Protein AF-A0A3T1Z2A6-F1 (afdb_monomer_lite)

Radius of gyration: 52.13 Å; chains: 1; bounding box: 98×19×141 Å

Foldseek 3Di:
DAWDFLVVLCVVLVHDSVLLVVQLVPDDPVQRFDQDPNTGGHDPVSSVSSSVVVVVVVVVVVVVVVVVPPPVVVVVVVVVVVVVVVVVVVVVVVVVVVVVVVVVVVVVVVVVVVVVVVVVVVVVVVVVVVVVVVVVVVVVVVVVVVVVPD

Sequence (150 aa):
MADKTIRELSEELGVSKQRIQQVVDNLPTSKKPQKINNRYVINIDIQKEIKKNIQKSKNESNKENNKFGDKKTTSENDYLSVITMQLKEKDKQIEQLQKLLEQQQILTLQANKKVERLEMDKEDQEDSLEKEKEKSQGFFARFFNNKEKN

pLDDT: mean 81.29, std 14.75, range [43.81, 98.5]

InterPro domains:
  IPR007489 Regulator of chromosome segregation-like, C-terminal domain [PF04394] (86-121)

Organism: Listeria monocytogenes (NCBI:txid1639)

Secondary structure (DSSP, 8-state):
---EEHHHHHHHHT--HHHHHHHHHTS-GGGPPEEETTEEEE-HHHHHHHHHHHHHHHHHHHHHTTTSSTTTHHHHHHHHHHHHHHHHHHHHHHHHHHHHHHHHHHHHHHHHHHHHHHHHHHHHHHHHHHHHHHHHHHHHHHHHHTTS--

Structure (mmCIF, N/CA/C/O backbone):
data_AF-A0A3T1Z2A6-F1
#
_entry.id   AF-A0A3T1Z2A6-F1
#
loop_
_atom_site.group_PDB
_atom_site.id
_atom_site.type_symbol
_atom_site.label_atom_id
_atom_site.label_alt_id
_atom_site.label_comp_id
_atom_site.label_asym_id
_atom_site.label_entity_id
_atom_site.label_seq_id
_atom_site.pdbx_PDB_ins_code
_atom_site.Cartn_x
_atom_site.Cartn_y
_atom_site.Cartn_z
_atom_site.occupancy
_atom_site.B_iso_or_equiv
_atom_site.auth_seq_id
_atom_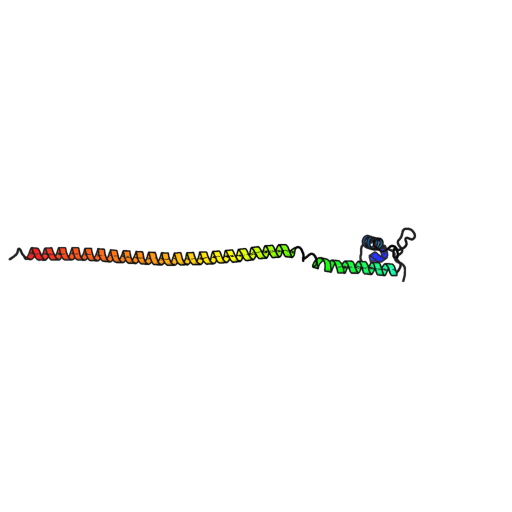site.auth_comp_id
_atom_site.auth_asym_id
_atom_site.auth_atom_id
_atom_site.pdbx_PDB_model_num
ATOM 1 N N . MET A 1 1 ? 50.768 7.386 -48.699 1.00 55.78 1 MET A N 1
ATOM 2 C CA . MET A 1 1 ? 49.900 6.524 -47.862 1.00 55.78 1 MET A CA 1
ATOM 3 C C . MET A 1 1 ? 49.269 5.498 -48.786 1.00 55.78 1 MET A C 1
ATOM 5 O O . MET A 1 1 ? 48.770 5.908 -49.820 1.00 55.78 1 MET A O 1
ATOM 9 N N . ALA A 1 2 ? 49.408 4.206 -48.487 1.00 74.12 2 ALA A N 1
ATOM 10 C CA . ALA A 1 2 ? 49.108 3.121 -49.425 1.00 74.12 2 ALA A CA 1
ATOM 11 C C . ALA A 1 2 ? 47.644 2.656 -49.359 1.00 74.12 2 ALA A C 1
ATOM 13 O O . ALA A 1 2 ? 46.992 2.776 -48.314 1.00 74.12 2 ALA A O 1
ATOM 14 N N . ASP A 1 3 ? 47.161 2.102 -50.471 1.00 80.94 3 ASP A N 1
ATOM 15 C CA . ASP A 1 3 ? 45.906 1.360 -50.518 1.00 80.94 3 ASP A CA 1
ATOM 16 C C . ASP A 1 3 ? 45.969 0.162 -49.572 1.00 80.94 3 ASP A C 1
ATOM 18 O O . ASP A 1 3 ? 46.999 -0.504 -49.461 1.00 80.94 3 ASP A O 1
ATOM 22 N N . LYS A 1 4 ? 44.859 -0.104 -48.883 1.00 85.75 4 LYS A N 1
ATOM 23 C CA . LYS A 1 4 ? 44.777 -1.179 -47.891 1.00 85.75 4 LYS A CA 1
ATOM 24 C C . LYS A 1 4 ? 43.783 -2.233 -48.320 1.00 85.75 4 LYS A C 1
ATOM 26 O O . LYS A 1 4 ? 42.780 -1.955 -48.980 1.00 85.75 4 LYS A O 1
ATOM 31 N N . THR A 1 5 ? 44.038 -3.452 -47.885 1.00 89.06 5 THR A N 1
ATOM 32 C CA . THR A 1 5 ? 43.088 -4.553 -47.996 1.00 89.06 5 THR A CA 1
ATOM 33 C C . THR A 1 5 ? 42.082 -4.525 -46.845 1.00 89.06 5 THR A C 1
ATOM 35 O O . THR A 1 5 ? 42.312 -3.921 -45.797 1.00 89.06 5 THR A O 1
ATOM 38 N N . ILE A 1 6 ? 40.968 -5.250 -46.997 1.00 86.56 6 ILE A N 1
ATOM 39 C CA . ILE A 1 6 ? 39.990 -5.454 -45.910 1.00 86.56 6 ILE A CA 1
ATOM 40 C C . ILE A 1 6 ? 40.661 -5.999 -44.643 1.00 86.56 6 ILE A C 1
ATOM 42 O O . ILE A 1 6 ? 40.275 -5.629 -43.539 1.00 86.56 6 ILE A O 1
ATOM 46 N N . ARG A 1 7 ? 41.671 -6.867 -44.794 1.00 88.88 7 ARG A N 1
ATOM 47 C CA . ARG A 1 7 ? 42.393 -7.464 -43.666 1.00 88.88 7 ARG A CA 1
ATOM 48 C C . ARG A 1 7 ? 43.162 -6.408 -42.876 1.00 88.88 7 ARG A C 1
ATOM 50 O O . ARG A 1 7 ? 42.954 -6.303 -41.673 1.00 88.88 7 ARG A O 1
ATOM 57 N N . GLU A 1 8 ? 43.984 -5.612 -43.543 1.00 88.69 8 GLU A N 1
ATOM 58 C CA . GLU A 1 8 ? 44.780 -4.568 -42.884 1.00 88.69 8 GLU A CA 1
ATOM 59 C C . GLU A 1 8 ? 43.881 -3.506 -42.246 1.00 88.69 8 GLU A C 1
ATOM 61 O O . GLU A 1 8 ? 44.121 -3.075 -41.122 1.00 88.69 8 GLU A O 1
ATOM 66 N N . LEU A 1 9 ? 42.787 -3.142 -42.925 1.00 88.00 9 LEU A N 1
ATOM 67 C CA . LEU A 1 9 ? 41.809 -2.200 -42.388 1.00 88.00 9 LEU A CA 1
ATOM 68 C C . LEU A 1 9 ? 41.061 -2.771 -41.168 1.00 88.00 9 LEU A C 1
ATOM 70 O O . LEU A 1 9 ? 40.698 -2.021 -40.265 1.00 88.00 9 LEU A O 1
ATOM 74 N N . SER A 1 10 ? 40.844 -4.091 -41.122 1.00 89.06 10 SER A N 1
ATOM 75 C CA . SER A 1 10 ? 40.216 -4.785 -39.986 1.00 89.06 10 SER A CA 1
ATOM 76 C C . SER A 1 10 ? 41.104 -4.803 -38.753 1.00 89.06 10 SER A C 1
ATOM 78 O O . SER A 1 10 ? 40.634 -4.506 -37.654 1.00 89.06 10 SER A O 1
ATOM 80 N N . GLU A 1 11 ? 42.391 -5.076 -38.959 1.00 90.00 11 GLU A N 1
ATOM 81 C CA . GLU A 1 11 ? 43.396 -5.122 -37.902 1.00 90.00 11 GLU A CA 1
ATOM 82 C C . GLU A 1 11 ? 43.644 -3.709 -37.337 1.00 90.00 11 GLU A C 1
ATOM 84 O O . GLU A 1 11 ? 43.675 -3.543 -36.122 1.00 90.00 11 GLU A O 1
ATOM 89 N N . GLU A 1 12 ? 43.687 -2.669 -38.182 1.00 88.50 12 GLU A N 1
ATOM 90 C CA . GLU A 1 12 ? 43.825 -1.268 -37.742 1.00 88.50 12 GLU A CA 1
ATOM 91 C C . GLU A 1 12 ? 42.618 -0.767 -36.929 1.00 88.50 12 GLU A C 1
ATOM 93 O O . GLU A 1 12 ? 42.778 -0.008 -35.975 1.00 88.50 12 GLU A O 1
ATOM 98 N N . LEU A 1 13 ? 41.398 -1.151 -37.317 1.00 85.69 13 LEU A N 1
ATOM 99 C CA . LEU A 1 13 ? 40.165 -0.650 -36.696 1.00 85.69 13 LEU A CA 1
ATOM 100 C C . LEU A 1 13 ? 39.642 -1.525 -35.551 1.00 85.69 13 LEU A C 1
ATOM 102 O O . LEU A 1 13 ? 38.657 -1.144 -34.908 1.00 85.69 13 LEU A O 1
ATOM 106 N N . GLY A 1 14 ? 40.273 -2.675 -35.298 1.00 86.62 14 GLY A N 1
ATOM 107 C CA . GLY A 1 14 ? 39.853 -3.624 -34.267 1.00 86.62 14 GLY A CA 1
ATOM 108 C C . GLY A 1 14 ? 38.438 -4.164 -34.496 1.00 86.62 14 GLY A C 1
ATOM 109 O O . GLY A 1 14 ? 37.676 -4.334 -33.547 1.00 86.62 14 GLY A O 1
ATOM 110 N N . VAL A 1 15 ? 38.047 -4.372 -35.757 1.00 86.81 15 VAL A N 1
ATOM 111 C CA . VAL A 1 15 ? 36.723 -4.891 -36.146 1.00 86.81 15 VAL A CA 1
ATOM 112 C C . VAL A 1 15 ? 36.875 -6.144 -36.999 1.00 86.81 15 VAL A C 1
ATOM 114 O O . VAL A 1 15 ? 37.901 -6.346 -37.639 1.00 86.81 15 VAL A O 1
ATOM 117 N N . SER A 1 16 ? 35.852 -6.999 -37.046 1.00 90.62 16 SER A N 1
ATOM 118 C CA . SER A 1 16 ? 35.919 -8.218 -37.857 1.00 90.62 16 SER A CA 1
ATOM 119 C C . SER A 1 16 ? 35.989 -7.907 -39.362 1.00 90.62 16 SER A C 1
ATOM 121 O O . SER A 1 16 ? 35.397 -6.943 -39.854 1.00 90.62 16 SER A O 1
ATOM 123 N N . LYS A 1 17 ? 36.666 -8.776 -40.126 1.00 89.88 17 LYS A N 1
ATOM 124 C CA . LYS A 1 17 ? 36.730 -8.699 -41.602 1.00 89.88 17 LYS A CA 1
ATOM 125 C C . LYS A 1 17 ? 35.334 -8.651 -42.233 1.00 89.88 17 LYS A C 1
ATOM 127 O O . LYS A 1 17 ? 35.098 -7.882 -43.159 1.00 89.88 17 LYS A O 1
ATOM 132 N N . GLN A 1 18 ? 34.406 -9.439 -41.686 1.00 89.31 18 GLN A N 1
ATOM 133 C CA . GLN A 1 18 ? 33.004 -9.470 -42.107 1.00 89.31 18 GLN A CA 1
ATOM 134 C C . GLN A 1 18 ? 32.313 -8.120 -41.902 1.00 89.31 18 GLN A C 1
ATOM 136 O O . GLN A 1 18 ? 31.581 -7.677 -42.781 1.00 89.31 18 GLN A O 1
ATOM 141 N N . ARG A 1 19 ? 32.570 -7.430 -40.782 1.00 88.00 19 ARG A N 1
ATOM 142 C CA . ARG A 1 19 ? 31.970 -6.118 -40.518 1.00 88.00 19 ARG A CA 1
ATOM 143 C C . ARG A 1 19 ? 32.412 -5.080 -41.546 1.00 88.00 19 ARG A C 1
ATOM 145 O O . ARG A 1 19 ? 31.584 -4.306 -42.013 1.00 88.00 19 ARG A O 1
ATOM 152 N N . ILE A 1 20 ? 33.688 -5.081 -41.927 1.00 87.62 20 ILE A N 1
ATOM 153 C CA . ILE A 1 20 ? 34.175 -4.197 -42.995 1.00 87.62 20 ILE A CA 1
ATOM 154 C C . ILE A 1 20 ? 33.548 -4.566 -44.339 1.00 87.62 20 ILE A C 1
ATOM 156 O O . ILE A 1 20 ? 33.135 -3.659 -45.053 1.00 87.62 20 ILE A O 1
ATOM 160 N N . GLN A 1 21 ? 33.410 -5.858 -44.657 1.00 88.38 21 GLN A N 1
ATOM 161 C CA . GLN A 1 21 ? 32.734 -6.297 -45.882 1.00 88.38 21 GLN A CA 1
ATOM 162 C C . GLN A 1 21 ? 31.284 -5.796 -45.940 1.00 88.38 21 GLN A C 1
ATOM 164 O O . GLN A 1 21 ? 30.895 -5.191 -46.928 1.00 88.38 21 GLN A O 1
ATOM 169 N N . GLN A 1 22 ? 30.521 -5.936 -44.853 1.00 88.69 22 GLN A N 1
ATOM 170 C CA . GLN A 1 22 ? 29.151 -5.415 -44.776 1.00 88.69 22 GLN A CA 1
ATOM 171 C C . GLN A 1 22 ? 29.089 -3.898 -44.978 1.00 88.69 22 GLN A C 1
ATOM 173 O O . GLN A 1 22 ? 28.209 -3.397 -45.671 1.00 88.69 22 GLN A O 1
ATOM 178 N N . VAL A 1 23 ? 30.011 -3.146 -44.364 1.00 87.50 23 VAL A N 1
ATOM 179 C CA . VAL A 1 23 ? 30.066 -1.690 -44.554 1.00 87.50 23 VAL A CA 1
ATOM 180 C C . VAL A 1 23 ? 30.366 -1.364 -46.014 1.00 87.50 23 VAL A C 1
ATOM 182 O O . VAL A 1 23 ? 29.702 -0.497 -46.566 1.00 87.50 23 VAL A O 1
ATOM 185 N N . VAL A 1 24 ? 31.305 -2.079 -46.638 1.00 86.38 24 VAL A N 1
ATOM 186 C CA . VAL A 1 24 ? 31.650 -1.944 -48.060 1.00 86.38 24 VAL A CA 1
ATOM 187 C C . VAL A 1 24 ? 30.460 -2.254 -48.972 1.00 86.38 24 VAL A C 1
ATOM 189 O O . VAL A 1 24 ? 30.211 -1.504 -49.915 1.00 86.38 24 VAL A O 1
ATOM 192 N N . ASP A 1 25 ? 29.700 -3.310 -48.687 1.00 85.44 25 ASP A N 1
ATOM 193 C CA . ASP A 1 25 ? 28.530 -3.704 -49.479 1.00 85.44 25 ASP A CA 1
ATOM 194 C C . ASP A 1 25 ? 27.415 -2.644 -49.408 1.00 85.44 25 ASP A C 1
ATOM 196 O O . ASP A 1 25 ? 26.751 -2.374 -50.415 1.00 85.44 25 ASP A O 1
ATOM 200 N N . ASN A 1 26 ? 27.286 -1.989 -48.247 1.00 84.62 26 ASN A N 1
ATOM 201 C CA . ASN A 1 26 ? 26.340 -0.906 -47.972 1.00 84.62 26 ASN A CA 1
ATOM 202 C C . ASN A 1 26 ? 26.785 0.474 -48.497 1.00 84.62 26 ASN A C 1
ATOM 204 O O . ASN A 1 26 ? 26.024 1.439 -48.389 1.00 84.62 26 ASN A O 1
ATOM 208 N N . LEU A 1 27 ? 28.000 0.612 -49.040 1.00 84.12 27 LEU A N 1
ATOM 209 C CA . LEU A 1 27 ? 28.430 1.866 -49.662 1.00 84.12 27 LEU A CA 1
ATOM 210 C C . LEU A 1 27 ? 27.676 2.108 -50.982 1.00 84.12 27 LEU A C 1
ATOM 212 O O . LEU A 1 27 ? 27.357 1.158 -51.707 1.00 84.12 27 LEU A O 1
ATOM 216 N N . PRO A 1 28 ? 27.419 3.379 -51.344 1.00 80.44 28 PRO A N 1
ATOM 217 C CA . PRO A 1 28 ? 26.817 3.706 -52.631 1.00 80.44 28 PRO A CA 1
ATOM 218 C C . PRO A 1 28 ? 27.723 3.243 -53.776 1.00 80.44 28 PRO A C 1
ATOM 220 O O . PRO A 1 28 ? 28.948 3.257 -53.654 1.00 80.44 28 PRO A O 1
ATOM 223 N N . THR A 1 29 ? 27.131 2.873 -54.914 1.00 76.44 29 THR A N 1
ATOM 224 C CA . THR A 1 29 ? 27.846 2.308 -56.075 1.00 76.44 29 THR A CA 1
ATOM 225 C C . THR A 1 29 ? 29.016 3.176 -56.553 1.00 76.44 29 THR A C 1
ATOM 227 O O . THR A 1 29 ? 30.020 2.640 -57.009 1.00 76.44 29 THR A O 1
ATOM 230 N N . SER A 1 30 ? 28.938 4.500 -56.374 1.00 76.56 30 SER A N 1
ATOM 231 C CA . SER A 1 30 ? 30.000 5.458 -56.716 1.00 76.56 30 SER A CA 1
ATOM 232 C C . SER A 1 30 ? 31.255 5.373 -55.839 1.00 76.56 30 SER A C 1
ATOM 234 O O . SER A 1 30 ? 32.293 5.905 -56.221 1.00 76.56 30 SER A O 1
ATOM 236 N N . LYS A 1 31 ? 31.178 4.729 -54.669 1.00 76.31 31 LYS A N 1
ATOM 237 C CA . LYS A 1 31 ? 32.256 4.673 -53.666 1.00 76.31 31 LYS A CA 1
ATOM 238 C C . LYS A 1 31 ? 32.626 3.246 -53.274 1.00 76.31 31 LYS A C 1
ATOM 240 O O . LYS A 1 31 ? 33.238 3.018 -52.231 1.00 76.31 31 LYS A O 1
ATOM 245 N N . LYS A 1 32 ? 32.249 2.269 -54.102 1.00 80.56 32 LYS A N 1
ATOM 246 C CA . LYS A 1 32 ? 32.615 0.870 -53.884 1.00 80.56 32 LYS A CA 1
ATOM 247 C C . LYS A 1 32 ? 34.087 0.646 -54.256 1.00 80.56 32 LYS A C 1
ATOM 249 O O . LYS A 1 32 ? 34.518 1.095 -55.319 1.00 80.56 32 LYS A O 1
ATOM 254 N N . PRO A 1 33 ? 34.867 -0.041 -53.404 1.00 81.31 33 PRO A N 1
ATOM 255 C CA . PRO A 1 33 ? 36.255 -0.358 -53.700 1.00 81.31 33 PRO A CA 1
ATOM 256 C C . PRO A 1 33 ? 36.338 -1.321 -54.884 1.00 81.31 33 PRO A C 1
ATOM 258 O O . PRO A 1 33 ? 35.510 -2.223 -55.035 1.00 81.31 33 PRO A O 1
ATOM 261 N N . GLN A 1 34 ? 37.362 -1.142 -55.714 1.00 77.94 34 GLN A N 1
ATOM 262 C CA . GLN A 1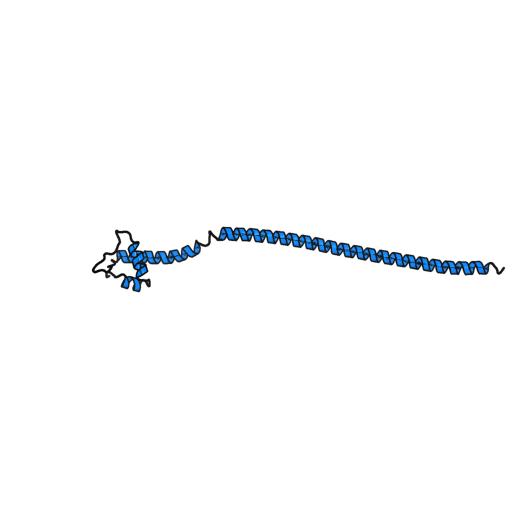 34 ? 37.603 -2.022 -56.849 1.00 77.94 34 GLN A CA 1
ATOM 263 C C . GLN A 1 34 ? 38.171 -3.363 -56.378 1.00 77.94 34 GLN A C 1
ATOM 265 O O . GLN A 1 34 ? 38.942 -3.447 -55.415 1.00 77.94 34 GLN A O 1
ATOM 270 N N . LYS A 1 35 ? 37.780 -4.431 -57.075 1.00 82.62 35 LYS A N 1
ATOM 271 C CA . LYS A 1 35 ? 38.274 -5.782 -56.828 1.00 82.62 35 LYS A CA 1
ATOM 272 C C . LYS A 1 35 ? 39.385 -6.084 -57.829 1.00 82.62 35 LYS A C 1
ATOM 274 O O . LYS A 1 35 ? 39.113 -6.270 -59.009 1.00 82.62 35 LYS A O 1
ATOM 279 N N . ILE A 1 36 ? 40.624 -6.142 -57.352 1.00 79.00 36 ILE A N 1
ATOM 280 C CA . ILE A 1 36 ? 41.810 -6.466 -58.152 1.00 79.00 36 ILE A CA 1
ATOM 281 C C . ILE A 1 36 ? 42.325 -7.826 -57.678 1.00 79.00 36 ILE A C 1
ATOM 283 O O . ILE A 1 36 ? 42.558 -8.021 -56.485 1.00 79.00 36 ILE A O 1
ATOM 287 N N . ASN A 1 37 ? 42.487 -8.788 -58.592 1.00 74.56 37 ASN A N 1
ATOM 288 C CA . ASN A 1 37 ? 42.994 -10.137 -58.285 1.00 74.56 37 ASN A CA 1
ATOM 289 C C . ASN A 1 37 ? 42.254 -10.803 -57.111 1.00 74.56 37 ASN A C 1
ATOM 291 O O . ASN A 1 37 ? 42.851 -11.237 -56.126 1.00 74.56 37 ASN A O 1
ATOM 295 N N . ASN A 1 38 ? 40.923 -10.815 -57.192 1.00 75.62 38 ASN A N 1
ATOM 296 C CA . ASN A 1 38 ? 40.015 -11.315 -56.159 1.00 75.62 38 ASN A CA 1
ATOM 297 C C . ASN A 1 38 ? 40.069 -10.623 -54.783 1.00 75.62 38 ASN A C 1
ATOM 299 O O . ASN A 1 38 ? 39.357 -11.052 -53.873 1.00 75.62 38 ASN A O 1
ATOM 303 N N . ARG A 1 39 ? 40.822 -9.530 -54.620 1.00 75.81 39 ARG A N 1
ATOM 304 C CA . ARG A 1 39 ? 40.918 -8.773 -53.365 1.00 75.81 39 ARG A CA 1
ATOM 305 C C . ARG A 1 39 ? 40.374 -7.361 -53.532 1.00 75.81 39 ARG A C 1
ATOM 307 O O . ARG A 1 39 ? 40.587 -6.720 -54.555 1.00 75.81 39 ARG A O 1
ATOM 314 N N . TYR A 1 40 ? 39.676 -6.875 -52.511 1.00 80.31 40 TYR A N 1
ATOM 315 C CA . TYR A 1 40 ? 39.269 -5.476 -52.455 1.00 80.31 40 TYR A CA 1
ATOM 316 C C . TYR A 1 40 ? 40.475 -4.607 -52.117 1.00 80.31 40 TYR A C 1
ATOM 318 O O . TYR A 1 40 ? 41.111 -4.808 -51.077 1.00 80.31 40 TYR A O 1
ATOM 326 N N . VAL A 1 41 ? 40.758 -3.652 -52.996 1.00 83.00 41 VAL A N 1
ATOM 327 C CA . VAL A 1 41 ? 41.771 -2.619 -52.791 1.00 83.00 41 VAL A CA 1
ATOM 328 C C . VAL A 1 41 ? 41.032 -1.341 -52.411 1.00 83.00 41 VAL A C 1
ATOM 330 O O . VAL A 1 41 ? 40.230 -0.815 -53.184 1.00 83.00 41 VAL A O 1
ATOM 333 N N . ILE A 1 42 ? 41.225 -0.898 -51.171 1.00 83.81 42 ILE A N 1
ATOM 334 C CA . ILE A 1 42 ? 40.461 0.199 -50.580 1.00 83.81 42 ILE A CA 1
ATOM 335 C C . ILE A 1 42 ? 41.311 1.468 -50.628 1.00 83.81 42 ILE A C 1
ATOM 337 O O . ILE A 1 42 ? 42.260 1.616 -49.853 1.00 83.81 42 ILE A O 1
ATOM 341 N N . ASN A 1 43 ? 40.922 2.396 -51.505 1.00 86.19 43 ASN A N 1
ATOM 342 C CA . ASN A 1 43 ? 41.515 3.730 -51.591 1.00 86.19 43 ASN A CA 1
ATOM 343 C C . ASN A 1 43 ? 41.234 4.531 -50.303 1.00 86.19 43 ASN A C 1
ATOM 345 O O . ASN A 1 43 ? 40.239 4.312 -49.609 1.00 86.19 43 ASN A O 1
ATOM 349 N N . ILE A 1 44 ? 42.107 5.481 -49.994 1.00 84.38 44 ILE A N 1
ATOM 350 C CA . ILE A 1 44 ? 42.099 6.359 -48.823 1.00 84.38 44 ILE A CA 1
ATOM 351 C C . ILE A 1 44 ? 40.729 7.009 -48.584 1.00 84.38 44 ILE A C 1
ATOM 353 O O . ILE A 1 44 ? 40.271 7.058 -47.441 1.00 84.38 44 ILE A O 1
ATOM 357 N N . ASP A 1 45 ? 40.051 7.482 -49.630 1.00 83.38 45 ASP A N 1
ATOM 358 C CA . ASP A 1 45 ? 38.744 8.134 -49.477 1.00 83.38 45 ASP A CA 1
ATOM 359 C C . ASP A 1 45 ? 37.677 7.157 -48.976 1.00 83.38 45 ASP A C 1
ATOM 361 O O . ASP A 1 45 ? 36.937 7.456 -48.038 1.00 83.38 45 ASP A O 1
ATOM 365 N N . ILE A 1 46 ? 37.683 5.936 -49.509 1.00 84.25 46 ILE A N 1
ATOM 366 C CA . ILE A 1 46 ? 36.792 4.855 -49.080 1.00 84.25 46 ILE A CA 1
ATOM 367 C C . ILE A 1 46 ? 37.154 4.411 -47.655 1.00 84.25 46 ILE A C 1
ATOM 369 O O . ILE A 1 46 ? 36.265 4.188 -46.831 1.00 84.25 46 ILE A O 1
ATOM 373 N N . GLN A 1 47 ? 38.447 4.361 -47.306 1.00 86.50 47 GLN A N 1
ATOM 374 C CA . GLN A 1 47 ? 38.880 4.073 -45.932 1.00 86.50 47 GLN A CA 1
ATOM 375 C C . GLN A 1 47 ? 38.304 5.093 -44.940 1.00 86.50 47 GLN A C 1
ATOM 377 O O . GLN A 1 47 ? 37.821 4.700 -43.877 1.00 86.50 47 GLN A O 1
ATOM 382 N N . LYS A 1 48 ? 38.314 6.393 -45.268 1.00 87.06 48 LYS A N 1
ATOM 383 C CA . LYS A 1 48 ? 37.740 7.442 -44.405 1.00 87.06 48 LYS A CA 1
ATOM 384 C C . LYS A 1 48 ? 36.238 7.247 -44.199 1.00 87.06 48 LYS A C 1
ATOM 386 O O . LYS A 1 48 ? 35.747 7.427 -43.084 1.00 87.06 48 LYS A O 1
ATOM 391 N N . GLU A 1 49 ? 35.512 6.848 -45.237 1.00 85.00 49 GLU A N 1
ATOM 392 C CA . GLU A 1 49 ? 34.075 6.587 -45.133 1.00 85.00 49 GLU A CA 1
ATOM 393 C C . GLU A 1 49 ? 33.754 5.362 -44.285 1.00 85.00 49 GLU A C 1
ATOM 395 O O . GLU A 1 49 ? 32.893 5.440 -43.405 1.00 85.00 49 GLU A O 1
ATOM 400 N N . ILE A 1 50 ? 34.492 4.265 -44.480 1.00 86.25 50 ILE A N 1
ATOM 401 C CA . ILE A 1 50 ? 34.359 3.051 -43.668 1.00 86.25 50 ILE A CA 1
ATOM 402 C C . ILE A 1 50 ? 34.631 3.376 -42.193 1.00 86.25 50 ILE A C 1
ATOM 404 O O . ILE A 1 50 ? 33.828 3.026 -41.325 1.00 86.25 50 ILE A O 1
ATOM 408 N N . LYS A 1 51 ? 35.706 4.125 -41.905 1.00 88.50 51 LYS A N 1
ATOM 409 C CA . LYS A 1 51 ? 36.042 4.591 -40.549 1.00 88.50 51 LYS A CA 1
ATOM 410 C C . LYS A 1 51 ? 34.906 5.408 -39.932 1.00 88.50 51 LYS A C 1
ATOM 412 O O . LYS A 1 51 ? 34.496 5.133 -38.804 1.00 88.50 51 LYS A O 1
ATOM 417 N N . LYS A 1 52 ? 34.355 6.368 -40.682 1.00 87.06 52 LYS A N 1
ATOM 418 C CA . LYS A 1 52 ? 33.238 7.212 -40.234 1.00 87.06 52 LYS A CA 1
ATOM 419 C C . LYS A 1 52 ? 31.978 6.392 -39.944 1.00 87.06 52 LYS A C 1
ATOM 421 O O . LYS A 1 52 ? 31.307 6.655 -38.951 1.00 87.06 52 LYS A O 1
ATOM 426 N N . ASN A 1 53 ? 31.652 5.407 -40.781 1.00 85.31 53 ASN A N 1
ATOM 427 C CA . ASN A 1 53 ? 30.473 4.555 -40.598 1.00 85.31 53 ASN A CA 1
ATOM 428 C C . ASN A 1 53 ? 30.608 3.663 -39.352 1.00 85.31 53 ASN A C 1
ATOM 430 O O . ASN A 1 53 ? 29.709 3.615 -38.514 1.00 85.31 53 ASN A O 1
ATOM 434 N N . ILE A 1 54 ? 31.781 3.052 -39.162 1.00 85.00 54 ILE A N 1
ATOM 435 C CA . ILE A 1 54 ? 32.074 2.239 -37.975 1.00 85.00 54 ILE A CA 1
ATOM 436 C C . ILE A 1 54 ? 31.981 3.085 -36.698 1.00 85.00 54 ILE A C 1
ATOM 438 O O . ILE A 1 54 ? 31.339 2.667 -35.734 1.00 85.00 54 ILE A O 1
ATOM 442 N N . GLN A 1 55 ? 32.555 4.291 -36.689 1.00 82.69 55 GLN A N 1
ATOM 443 C CA . GLN A 1 55 ? 32.462 5.205 -35.544 1.00 82.69 55 GLN A CA 1
ATOM 444 C C . GLN A 1 55 ? 31.024 5.658 -35.261 1.00 82.69 55 GLN A C 1
ATOM 446 O O . GLN A 1 55 ? 30.620 5.694 -34.101 1.00 82.69 55 GLN A O 1
ATOM 451 N N . LYS A 1 56 ? 30.227 5.952 -36.299 1.00 79.44 56 LYS A N 1
ATOM 452 C CA . LYS A 1 56 ? 28.797 6.257 -36.138 1.00 79.44 56 LYS A CA 1
ATOM 453 C C . LYS A 1 56 ? 28.047 5.109 -35.475 1.00 79.44 56 LYS A C 1
ATOM 455 O O . LYS A 1 56 ? 27.382 5.356 -34.481 1.00 79.44 56 LYS A O 1
ATOM 460 N N . SER A 1 57 ? 28.245 3.870 -35.934 1.00 68.31 57 SER A N 1
ATOM 461 C CA . SER A 1 57 ? 27.568 2.708 -35.343 1.00 68.31 57 SER A CA 1
ATOM 462 C C . SER A 1 57 ? 27.902 2.499 -33.858 1.00 68.31 57 SER A C 1
ATOM 464 O O . SER A 1 57 ? 27.006 2.185 -33.084 1.00 68.31 57 SER A O 1
ATOM 466 N N . LYS A 1 58 ? 29.144 2.772 -33.422 1.00 67.62 58 LYS A N 1
ATOM 467 C CA . LYS A 1 58 ? 29.518 2.757 -31.989 1.00 67.62 58 LYS A CA 1
ATOM 468 C C . LYS A 1 58 ? 28.818 3.857 -31.176 1.00 67.62 58 LYS A C 1
ATOM 470 O O . LYS A 1 58 ? 28.469 3.652 -30.017 1.00 67.62 58 LYS A O 1
ATOM 475 N N . ASN A 1 59 ? 28.618 5.030 -31.773 1.00 63.00 59 ASN A N 1
ATOM 476 C CA . ASN A 1 59 ? 27.946 6.154 -31.117 1.00 63.00 59 ASN A CA 1
ATOM 477 C C . ASN A 1 59 ? 26.415 5.996 -31.112 1.00 63.00 59 ASN A C 1
ATOM 479 O O . ASN A 1 59 ? 25.752 6.465 -30.189 1.00 63.00 59 ASN A O 1
ATOM 483 N N . GLU A 1 60 ? 25.855 5.342 -32.129 1.00 58.81 60 GLU A N 1
ATOM 484 C CA . GLU A 1 60 ? 24.427 5.040 -32.258 1.00 58.81 60 GLU A CA 1
ATOM 485 C C . GLU A 1 60 ? 24.006 3.918 -31.307 1.00 58.81 60 GLU A C 1
ATOM 487 O O . GLU A 1 60 ? 23.005 4.090 -30.622 1.00 58.81 60 GLU A O 1
ATOM 492 N N . SER A 1 61 ? 24.814 2.868 -31.106 1.00 56.09 61 SER A N 1
ATOM 493 C CA . SER A 1 61 ? 24.540 1.851 -30.075 1.00 56.09 61 SER A CA 1
ATOM 494 C C . SER A 1 61 ? 24.468 2.438 -28.655 1.00 56.09 61 SER A C 1
ATOM 496 O O . SER A 1 61 ? 23.674 1.984 -27.835 1.00 56.09 61 SER A O 1
ATOM 498 N N . ASN A 1 62 ? 25.218 3.510 -28.368 1.00 52.81 62 ASN A N 1
ATOM 499 C CA . ASN A 1 62 ? 25.110 4.240 -27.096 1.00 52.81 62 ASN A CA 1
ATOM 500 C C . ASN A 1 62 ? 23.870 5.153 -27.012 1.00 52.81 62 ASN A C 1
ATOM 502 O O . ASN A 1 62 ? 23.448 5.516 -25.915 1.00 52.81 62 ASN A O 1
ATOM 506 N N . LYS A 1 63 ? 23.269 5.537 -28.146 1.00 51.53 63 LYS A N 1
ATOM 507 C CA . LYS A 1 63 ? 22.035 6.341 -28.195 1.00 51.53 63 LYS A CA 1
ATOM 508 C C . LYS A 1 63 ? 20.768 5.489 -28.287 1.00 51.53 63 LYS A C 1
ATOM 510 O O . LYS A 1 63 ? 19.738 5.913 -27.774 1.00 51.53 63 LYS A O 1
ATOM 515 N N . GLU A 1 64 ? 20.824 4.307 -28.891 1.00 47.66 64 GLU A N 1
ATOM 516 C CA . GLU A 1 64 ? 19.680 3.394 -29.014 1.00 47.66 64 GLU A CA 1
ATOM 517 C C . GLU A 1 64 ? 19.358 2.680 -27.696 1.00 47.66 64 GLU A C 1
ATOM 519 O O . GLU A 1 64 ? 18.179 2.528 -27.373 1.00 47.66 64 GLU A O 1
ATOM 524 N N . ASN A 1 65 ? 20.362 2.409 -26.851 1.00 48.16 65 ASN A N 1
ATOM 525 C CA . ASN A 1 65 ? 20.130 1.977 -25.465 1.00 48.16 65 ASN A CA 1
ATOM 526 C C . ASN A 1 65 ? 19.386 3.029 -24.614 1.00 48.16 65 ASN A C 1
ATOM 528 O O . ASN A 1 65 ? 18.769 2.673 -23.618 1.00 48.16 65 ASN A O 1
ATOM 532 N N . ASN A 1 66 ? 19.380 4.303 -25.027 1.00 48.62 66 ASN A N 1
ATOM 533 C CA . ASN A 1 66 ? 18.634 5.379 -24.364 1.00 48.62 66 ASN A CA 1
ATOM 534 C C . ASN A 1 66 ? 17.293 5.713 -25.043 1.00 48.62 66 ASN A C 1
ATOM 536 O O . ASN A 1 66 ? 16.583 6.592 -24.571 1.00 48.62 66 ASN A O 1
ATOM 540 N N . LYS A 1 67 ? 16.927 5.050 -26.150 1.00 47.16 67 LYS A N 1
ATOM 541 C CA . LYS A 1 67 ? 15.668 5.315 -26.881 1.00 47.16 67 LYS A CA 1
ATOM 542 C C . LYS A 1 67 ? 14.688 4.145 -26.899 1.00 47.16 67 LYS A C 1
ATOM 544 O O . LYS A 1 67 ? 13.524 4.341 -27.238 1.00 47.16 67 LYS A O 1
ATOM 549 N N . PHE A 1 68 ? 15.118 2.953 -26.488 1.00 43.81 68 PHE A N 1
ATOM 550 C CA . PHE A 1 68 ? 14.225 1.811 -26.268 1.00 43.81 68 PHE A CA 1
ATOM 551 C C . PHE A 1 68 ? 13.578 1.797 -24.865 1.00 43.81 68 PHE A C 1
ATOM 553 O O . PHE A 1 68 ? 12.794 0.903 -24.561 1.00 43.81 68 PHE A O 1
ATOM 560 N N . GLY A 1 69 ? 13.879 2.796 -24.023 1.00 44.47 69 GLY A N 1
ATOM 561 C CA . GLY A 1 69 ? 13.290 2.972 -22.691 1.00 44.47 69 GLY A CA 1
ATOM 562 C C . GLY A 1 69 ? 11.967 3.747 -22.653 1.00 44.47 69 GLY A C 1
ATOM 563 O O . GLY A 1 69 ? 11.247 3.627 -21.676 1.00 44.47 69 GLY A O 1
ATOM 564 N N . ASP A 1 70 ? 11.584 4.490 -23.697 1.00 49.12 70 ASP A N 1
ATOM 565 C CA . ASP A 1 70 ? 10.464 5.454 -23.588 1.00 49.12 70 ASP A CA 1
ATOM 566 C C . ASP A 1 70 ? 9.098 4.958 -24.090 1.00 49.12 70 ASP A C 1
ATOM 568 O O . ASP A 1 70 ? 8.093 5.639 -23.913 1.00 49.12 70 ASP A O 1
ATOM 572 N N . LYS A 1 71 ? 9.011 3.775 -24.714 1.00 48.56 71 LYS A N 1
ATOM 573 C CA . LYS A 1 71 ? 7.719 3.232 -25.198 1.00 48.56 71 LYS A CA 1
ATOM 574 C C . LYS A 1 71 ? 7.185 2.028 -24.425 1.00 48.56 71 LYS A C 1
ATOM 576 O O . LYS A 1 71 ? 6.027 1.674 -24.612 1.00 48.56 71 LYS A O 1
ATOM 581 N N . LYS A 1 72 ? 7.995 1.410 -23.560 1.00 48.03 72 LYS A N 1
ATOM 582 C CA . LYS A 1 72 ? 7.533 0.387 -22.601 1.00 48.03 72 LYS A CA 1
ATOM 583 C C . LYS A 1 72 ? 7.187 0.977 -21.231 1.00 48.03 72 LYS A C 1
ATOM 585 O O . LYS A 1 72 ? 6.342 0.434 -20.531 1.00 48.03 72 LYS A O 1
ATOM 590 N N . THR A 1 73 ? 7.782 2.116 -20.888 1.00 51.28 73 THR A N 1
ATOM 591 C CA . THR A 1 73 ? 7.615 2.773 -19.587 1.00 51.28 73 THR A CA 1
ATOM 592 C C . THR A 1 73 ? 6.262 3.443 -19.408 1.00 51.28 73 THR A C 1
ATOM 594 O O . THR A 1 73 ? 5.807 3.527 -18.279 1.00 51.28 73 THR A O 1
ATOM 597 N N . THR A 1 74 ? 5.566 3.881 -20.460 1.00 54.16 74 THR A N 1
ATOM 598 C CA . THR A 1 74 ? 4.226 4.479 -20.305 1.00 54.16 74 THR A CA 1
ATOM 599 C C . THR A 1 74 ? 3.211 3.469 -19.772 1.00 54.16 74 THR A C 1
ATOM 601 O O . THR A 1 74 ? 2.561 3.742 -18.772 1.00 54.16 74 THR A O 1
ATOM 604 N N . SER A 1 75 ? 3.155 2.258 -20.335 1.00 60.12 75 SER A N 1
ATOM 605 C CA . SER A 1 75 ? 2.205 1.233 -19.874 1.00 60.12 75 SER A CA 1
ATOM 606 C C . SER A 1 75 ? 2.548 0.662 -18.490 1.00 60.12 75 SER A C 1
ATOM 608 O O . SER A 1 75 ? 1.642 0.315 -17.734 1.00 60.12 75 SER A O 1
ATOM 610 N N . GLU A 1 76 ? 3.836 0.553 -18.149 1.00 61.25 76 GLU A N 1
ATOM 611 C CA . GLU A 1 76 ? 4.280 0.109 -16.819 1.00 61.25 76 GLU A CA 1
ATOM 612 C C . GLU A 1 76 ? 4.057 1.198 -15.755 1.00 61.25 76 GLU A C 1
ATOM 614 O O . GLU A 1 76 ? 3.599 0.890 -14.655 1.00 61.25 76 GLU A O 1
ATOM 619 N N . ASN A 1 77 ? 4.293 2.473 -16.086 1.00 72.12 77 ASN A N 1
ATOM 620 C CA . ASN A 1 77 ? 4.017 3.599 -15.191 1.00 72.12 77 ASN A CA 1
ATOM 621 C C . ASN A 1 77 ? 2.516 3.785 -14.947 1.00 72.12 77 ASN A C 1
ATOM 623 O O . ASN A 1 77 ? 2.122 4.053 -13.813 1.00 72.12 77 ASN A O 1
ATOM 627 N N . ASP A 1 78 ? 1.675 3.584 -15.963 1.00 79.31 78 ASP A N 1
ATOM 628 C CA . ASP A 1 78 ? 0.220 3.639 -15.802 1.00 79.31 78 ASP A CA 1
ATOM 629 C C . ASP A 1 78 ? -0.263 2.529 -14.857 1.00 79.31 78 ASP A C 1
ATOM 631 O O . ASP A 1 78 ? -1.018 2.796 -13.921 1.00 79.31 78 ASP A O 1
ATOM 635 N N . TYR A 1 79 ? 0.243 1.303 -15.021 1.00 84.25 79 TYR A N 1
ATOM 636 C CA . TYR A 1 79 ? -0.076 0.176 -14.140 1.00 84.25 79 TYR A CA 1
ATOM 637 C C . TYR A 1 79 ? 0.384 0.413 -12.691 1.00 84.25 79 TYR A C 1
ATOM 639 O O . TYR A 1 79 ? -0.377 0.191 -11.746 1.00 84.25 79 TYR A O 1
ATOM 647 N N . LEU A 1 80 ? 1.598 0.938 -12.504 1.00 87.88 80 LEU A N 1
ATOM 648 C CA . LEU A 1 80 ? 2.108 1.340 -11.190 1.00 87.88 80 LEU A CA 1
ATOM 649 C C . LEU A 1 80 ? 1.271 2.472 -10.573 1.00 87.88 80 LEU A C 1
ATOM 651 O O . LEU A 1 80 ? 1.010 2.461 -9.368 1.00 87.88 80 LEU A O 1
ATOM 655 N N . SER A 1 81 ? 0.798 3.426 -11.377 1.00 88.00 81 SER A N 1
ATOM 656 C CA . SER A 1 81 ? -0.066 4.507 -10.893 1.00 88.00 81 SER A CA 1
ATOM 657 C C . SER A 1 81 ? -1.398 3.968 -10.361 1.00 88.00 81 SER A C 1
ATOM 659 O O . SER A 1 81 ? -1.811 4.323 -9.258 1.00 88.00 81 SER A O 1
ATOM 661 N N . VAL A 1 82 ? -2.014 3.019 -11.071 1.00 91.69 82 VAL A N 1
ATOM 662 C CA . VAL A 1 82 ? -3.271 2.387 -10.652 1.00 91.69 82 VAL A CA 1
ATOM 663 C C . VAL A 1 82 ? -3.074 1.582 -9.370 1.00 91.69 82 VAL A C 1
ATOM 665 O O . VAL A 1 82 ? -3.865 1.724 -8.439 1.00 91.69 82 VAL A O 1
ATOM 668 N N . ILE A 1 83 ? -1.996 0.797 -9.270 1.00 92.81 83 ILE A N 1
ATOM 669 C CA . ILE A 1 83 ? -1.681 0.038 -8.050 1.00 92.81 83 ILE A CA 1
ATOM 670 C C . ILE A 1 83 ? -1.466 0.975 -6.863 1.00 92.81 83 ILE A C 1
ATOM 672 O O . ILE A 1 83 ? -2.010 0.743 -5.787 1.00 92.81 83 ILE A O 1
ATOM 676 N N . THR A 1 84 ? -0.688 2.044 -7.034 1.00 92.88 84 THR A N 1
ATOM 677 C CA . THR A 1 84 ? -0.424 2.981 -5.932 1.00 92.88 84 THR A CA 1
ATOM 678 C C . THR A 1 84 ? -1.682 3.728 -5.495 1.00 92.88 84 THR A C 1
ATOM 680 O O . THR A 1 84 ? -1.854 3.973 -4.301 1.00 92.88 84 THR A O 1
ATOM 683 N N . MET A 1 85 ? -2.590 4.054 -6.419 1.00 94.50 85 MET A N 1
ATOM 684 C CA . MET A 1 85 ? -3.905 4.601 -6.077 1.00 94.50 85 MET A CA 1
ATOM 685 C C . MET A 1 85 ? -4.753 3.592 -5.301 1.00 94.50 85 MET A C 1
ATOM 687 O O . MET A 1 85 ? -5.279 3.938 -4.244 1.00 94.50 85 MET A O 1
ATOM 691 N N . GLN A 1 86 ? -4.831 2.344 -5.768 1.00 95.06 86 GLN A N 1
ATOM 692 C CA . GLN A 1 86 ? -5.572 1.285 -5.083 1.00 95.06 86 GLN A CA 1
ATOM 693 C C . GLN A 1 86 ? -5.021 1.018 -3.680 1.00 95.06 86 GLN A C 1
ATOM 695 O O . GLN A 1 86 ? -5.800 0.881 -2.742 1.00 95.06 86 GLN A O 1
ATOM 700 N N . LEU A 1 87 ? -3.696 0.998 -3.508 1.00 96.56 87 LEU A N 1
ATOM 701 C CA . LEU A 1 87 ? -3.067 0.858 -2.193 1.00 96.56 87 LEU A CA 1
ATOM 702 C C . LEU A 1 87 ? -3.472 2.000 -1.260 1.00 96.56 87 LEU A C 1
ATOM 704 O O . LEU A 1 87 ? -3.942 1.739 -0.160 1.00 96.56 87 LEU A O 1
ATOM 708 N N . LYS A 1 88 ? -3.415 3.253 -1.725 1.00 96.44 88 LYS A N 1
ATOM 709 C CA . LYS A 1 88 ? -3.853 4.409 -0.925 1.00 96.44 88 LYS A CA 1
ATOM 710 C C . LYS A 1 88 ? -5.327 4.331 -0.528 1.00 96.44 88 LYS A C 1
ATOM 712 O O . LYS A 1 88 ? -5.688 4.750 0.568 1.00 96.44 88 LYS A O 1
ATOM 717 N N . GLU A 1 89 ? -6.197 3.845 -1.409 1.00 97.06 89 GLU A N 1
ATOM 718 C CA . GLU A 1 89 ? -7.611 3.642 -1.080 1.00 97.06 89 GLU A CA 1
ATOM 719 C C . GLU A 1 89 ? -7.805 2.523 -0.056 1.00 97.06 89 GLU A C 1
ATOM 721 O O . GLU A 1 89 ? -8.595 2.679 0.876 1.00 97.06 89 GLU A O 1
ATOM 726 N N . LYS A 1 90 ? -7.059 1.422 -0.186 1.00 97.38 90 LYS A N 1
ATOM 727 C CA . LYS A 1 90 ? -7.071 0.319 0.782 1.00 97.38 90 LYS A CA 1
ATOM 728 C C . LYS A 1 90 ? -6.553 0.759 2.148 1.00 97.38 90 LYS A C 1
ATOM 730 O O . LYS A 1 90 ? -7.194 0.444 3.145 1.00 97.38 90 LYS A O 1
ATOM 735 N N . ASP A 1 91 ? -5.486 1.548 2.200 1.00 97.81 91 ASP A N 1
ATOM 736 C CA . ASP A 1 91 ? -4.951 2.098 3.448 1.00 97.81 91 ASP A CA 1
ATOM 737 C C . ASP A 1 91 ? -5.980 2.998 4.147 1.00 97.81 91 ASP A C 1
ATOM 739 O O . ASP A 1 91 ? -6.211 2.860 5.347 1.00 97.81 91 ASP A O 1
ATOM 743 N N . LYS A 1 92 ? -6.693 3.846 3.392 1.00 97.94 92 LYS A N 1
ATOM 744 C CA . LYS A 1 92 ? -7.802 4.652 3.936 1.00 97.94 92 LYS A CA 1
ATOM 745 C C . LYS A 1 92 ? -8.942 3.791 4.481 1.00 97.94 92 LYS A C 1
ATOM 747 O O . LYS A 1 92 ? -9.506 4.114 5.523 1.00 97.94 92 LYS A O 1
ATOM 752 N N . GLN A 1 93 ? -9.300 2.704 3.793 1.00 98.06 93 GLN A N 1
ATOM 753 C CA . GLN A 1 93 ? -10.314 1.763 4.286 1.00 98.06 93 GLN A CA 1
ATOM 754 C C . GLN A 1 93 ? -9.860 1.096 5.590 1.00 98.06 93 GLN A C 1
ATOM 756 O O . GLN A 1 93 ? -10.656 0.967 6.519 1.00 98.06 93 GLN A O 1
ATOM 761 N N . ILE A 1 94 ? -8.584 0.712 5.685 1.00 98.06 94 ILE A N 1
ATOM 762 C CA . ILE A 1 94 ? -8.002 0.131 6.900 1.00 98.06 94 ILE A CA 1
ATOM 763 C C . ILE A 1 94 ? -8.059 1.135 8.055 1.00 98.06 94 ILE A C 1
ATOM 765 O O . ILE A 1 94 ? -8.508 0.774 9.140 1.00 98.06 94 ILE A O 1
ATOM 769 N N . GLU A 1 95 ? -7.687 2.394 7.823 1.00 98.19 95 GLU A N 1
ATOM 770 C CA . GLU A 1 95 ? -7.755 3.456 8.833 1.00 98.19 95 GLU A CA 1
ATOM 771 C C . GLU A 1 95 ? -9.192 3.662 9.350 1.00 98.19 95 GLU A C 1
ATOM 773 O O . GLU A 1 95 ? -9.432 3.741 10.557 1.00 98.19 95 GLU A O 1
ATOM 778 N N . GLN A 1 96 ? -10.178 3.680 8.448 1.00 98.06 96 GLN A N 1
ATOM 779 C CA . GLN A 1 96 ? -11.592 3.794 8.819 1.00 98.06 96 GLN A CA 1
ATOM 780 C C . GLN A 1 96 ? -12.073 2.606 9.659 1.00 98.06 96 GLN A C 1
ATOM 782 O O . GLN A 1 96 ? -12.770 2.803 10.657 1.00 98.06 96 GLN A O 1
ATOM 787 N N . LEU A 1 97 ? -11.688 1.382 9.283 1.00 98.31 97 LEU A N 1
ATOM 788 C CA . LEU A 1 97 ? -12.034 0.171 10.029 1.00 98.31 97 LEU A CA 1
ATOM 789 C C . LEU A 1 97 ? -11.383 0.150 11.415 1.00 98.31 97 LEU A C 1
ATOM 791 O O . LEU A 1 97 ? -12.046 -0.209 12.385 1.00 98.31 97 LEU A O 1
ATOM 795 N N . GLN A 1 98 ? -10.123 0.573 11.528 1.00 97.69 98 GLN A N 1
ATOM 796 C CA . GLN A 1 98 ? -9.433 0.693 12.814 1.00 97.69 98 GLN A CA 1
ATOM 797 C C . GLN A 1 98 ? -10.143 1.687 13.734 1.00 97.69 98 GLN A C 1
ATOM 799 O O . GLN A 1 98 ? -10.402 1.372 14.893 1.00 97.69 98 GLN A O 1
ATOM 804 N N . LYS A 1 99 ? -10.541 2.848 13.204 1.00 98.25 99 LYS A N 1
ATOM 805 C CA . LYS A 1 99 ? -11.270 3.863 13.970 1.00 98.25 99 LYS A CA 1
ATOM 806 C C . LYS A 1 99 ? -12.641 3.369 14.437 1.00 98.25 99 LYS A C 1
ATOM 808 O O . LYS A 1 99 ? -13.038 3.632 15.569 1.00 98.25 99 LYS A O 1
ATOM 813 N N . LEU A 1 100 ? -13.365 2.642 13.584 1.00 98.44 100 LEU A N 1
ATOM 814 C CA . LEU A 1 100 ? -14.649 2.039 13.951 1.00 98.44 100 LEU A CA 1
ATOM 815 C C . LEU A 1 100 ? -14.475 0.964 15.032 1.00 98.44 100 LEU A C 1
ATOM 817 O O . LEU A 1 100 ? -15.250 0.921 15.987 1.00 98.44 100 LEU A O 1
ATOM 821 N N . LEU A 1 101 ? -13.442 0.129 14.907 1.00 98.38 101 LEU A N 1
ATOM 822 C CA . LEU A 1 101 ? -13.114 -0.892 15.898 1.00 98.38 101 LEU A CA 1
ATOM 823 C C . LEU A 1 101 ? -12.771 -0.265 17.254 1.00 98.38 101 LEU A C 1
ATOM 825 O O . LEU A 1 101 ? -13.280 -0.712 18.278 1.00 98.38 101 LEU A O 1
ATOM 829 N N . GLU A 1 102 ? -11.955 0.789 17.265 1.00 98.44 102 GLU A N 1
ATOM 830 C CA . GLU A 1 102 ? -11.607 1.527 18.481 1.00 98.44 102 GLU A CA 1
ATOM 831 C C . GLU A 1 102 ? -12.858 2.119 19.149 1.00 98.44 102 GLU A C 1
ATOM 833 O O . GLU A 1 102 ? -13.071 1.943 20.349 1.00 98.44 102 GLU A O 1
ATOM 838 N N . GLN A 1 103 ? -13.747 2.744 18.369 1.00 98.31 103 GLN A N 1
ATOM 839 C CA . GLN A 1 103 ? -15.024 3.251 18.877 1.00 98.31 103 GLN A CA 1
ATOM 840 C C . GLN A 1 103 ? -15.876 2.135 19.488 1.00 98.31 103 GLN A C 1
ATOM 842 O O . GLN A 1 103 ? -16.423 2.306 20.578 1.00 98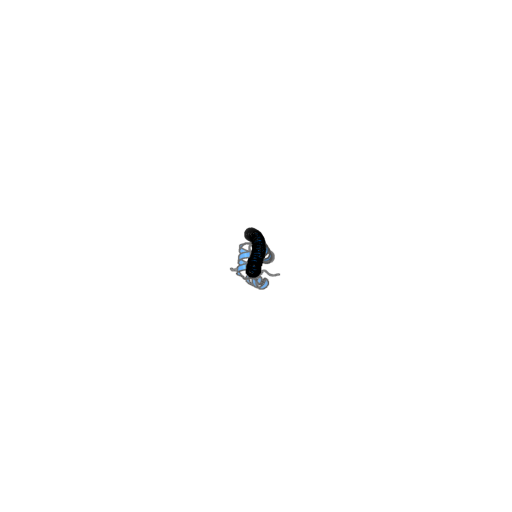.31 103 GLN A O 1
ATOM 847 N N . GLN A 1 104 ? -15.962 0.980 18.827 1.00 98.25 104 GLN A N 1
ATOM 848 C CA . GLN A 1 104 ? -16.701 -0.166 19.344 1.00 98.25 104 GLN A CA 1
ATOM 849 C C . GLN A 1 104 ? -16.094 -0.694 20.650 1.00 98.25 104 GLN A C 1
ATOM 851 O O . GLN A 1 104 ? -16.838 -0.998 21.584 1.00 98.25 104 GLN A O 1
ATOM 856 N N . GLN A 1 105 ? -14.765 -0.771 20.753 1.00 98.19 105 GLN A N 1
ATOM 857 C CA . GLN A 1 105 ? -14.077 -1.175 21.982 1.00 98.19 105 GLN A CA 1
ATOM 858 C C . GLN A 1 105 ? -14.369 -0.201 23.129 1.00 98.19 105 GLN A C 1
ATOM 860 O O . GLN A 1 105 ? -14.737 -0.637 24.219 1.00 98.19 105 GLN A O 1
ATOM 865 N N . ILE A 1 106 ? -14.292 1.110 22.879 1.00 98.44 106 ILE A N 1
ATOM 866 C CA . ILE A 1 106 ? -14.604 2.144 23.876 1.00 98.44 106 ILE A CA 1
ATOM 867 C C . ILE A 1 106 ? -16.053 2.022 24.351 1.00 98.44 106 ILE A C 1
ATOM 869 O O . ILE A 1 106 ? -16.302 1.990 25.55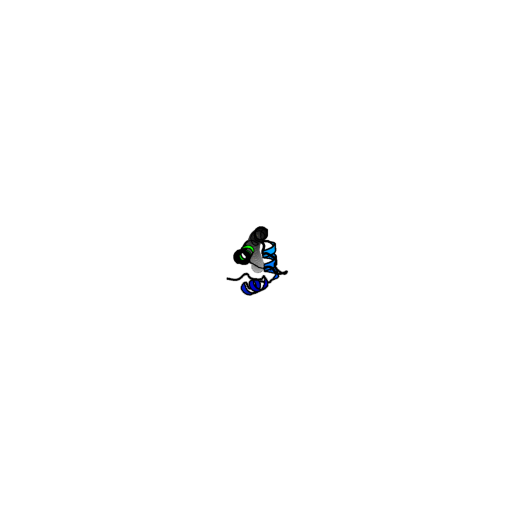7 1.00 98.44 106 ILE A O 1
ATOM 873 N N . LEU A 1 107 ? -17.006 1.926 23.422 1.00 98.50 107 LEU A N 1
ATOM 874 C CA . LEU A 1 107 ? -18.426 1.801 23.752 1.00 98.50 107 LEU A CA 1
ATOM 875 C C . LEU A 1 107 ? -18.709 0.522 24.545 1.00 98.50 107 LEU A C 1
ATOM 877 O O . LEU A 1 107 ? -19.461 0.560 25.515 1.00 98.50 107 LEU A O 1
ATOM 881 N N . THR A 1 108 ? -18.062 -0.588 24.186 1.00 98.19 108 THR A N 1
ATOM 882 C CA . THR A 1 108 ? -18.193 -1.866 24.902 1.00 98.19 108 THR A CA 1
ATOM 883 C C . THR A 1 108 ? -17.666 -1.748 26.332 1.00 98.19 108 THR A C 1
ATOM 885 O O . THR A 1 108 ? -18.346 -2.140 27.275 1.00 98.19 108 THR A O 1
ATOM 888 N N . LEU A 1 109 ? -16.494 -1.133 26.525 1.00 98.44 109 LEU A N 1
ATOM 889 C CA . LEU A 1 109 ? -15.935 -0.893 27.858 1.00 98.44 109 LEU A CA 1
ATOM 890 C C . LEU A 1 109 ? -16.826 0.027 28.701 1.00 98.44 109 LEU A C 1
ATOM 892 O O . LEU A 1 109 ? -16.991 -0.200 29.898 1.00 98.44 109 LEU A O 1
ATOM 896 N N . GLN A 1 110 ? -17.403 1.068 28.099 1.00 98.12 110 GLN A N 1
ATOM 897 C CA . GLN A 1 110 ? -18.336 1.963 28.785 1.00 98.12 110 GLN A CA 1
ATOM 898 C C . GLN A 1 110 ? -19.634 1.248 29.174 1.00 98.12 110 GLN A C 1
ATOM 900 O O . GLN A 1 110 ? -20.120 1.443 30.288 1.00 98.12 110 GLN A O 1
ATOM 905 N N . ALA A 1 111 ? -20.174 0.415 28.282 1.00 97.75 111 ALA A N 1
ATOM 906 C CA . ALA A 1 111 ? -21.354 -0.395 28.555 1.0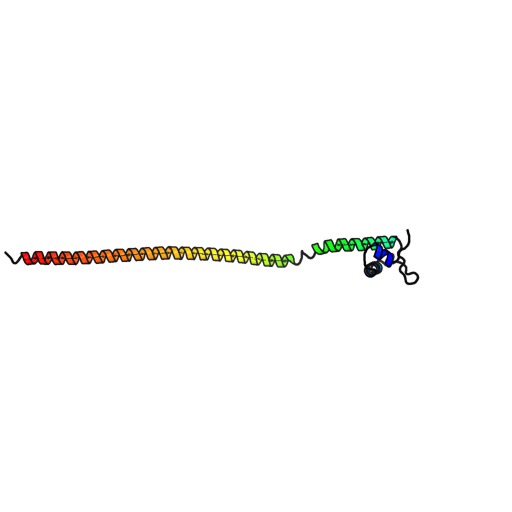0 97.75 111 ALA A CA 1
ATOM 907 C C . ALA A 1 111 ? -21.094 -1.368 29.711 1.00 97.75 111 ALA A C 1
ATOM 909 O O . ALA A 1 111 ? -21.860 -1.361 30.670 1.00 97.75 111 ALA A O 1
ATOM 910 N N . ASN A 1 112 ? -19.979 -2.104 29.683 1.00 97.75 112 ASN A N 1
ATOM 911 C CA . ASN A 1 112 ? -19.609 -3.041 30.749 1.00 97.75 112 ASN A CA 1
ATOM 912 C C . ASN A 1 112 ? -19.452 -2.334 32.101 1.00 97.75 112 ASN A C 1
ATOM 914 O O . ASN A 1 112 ? -20.069 -2.746 33.073 1.00 97.75 112 ASN A O 1
ATOM 918 N N . LYS A 1 113 ? -18.752 -1.192 32.152 1.00 97.44 113 LYS A N 1
ATOM 919 C CA . LYS A 1 113 ? -18.638 -0.389 33.386 1.00 97.44 113 LYS A CA 1
ATOM 920 C C . LYS A 1 113 ? -19.988 0.086 33.919 1.00 97.44 113 LYS A C 1
ATOM 922 O O . LYS A 1 113 ? -20.156 0.253 35.122 1.00 97.44 113 LYS A O 1
ATOM 927 N N . LYS A 1 114 ? -20.940 0.391 33.032 1.00 97.06 114 LYS A N 1
ATOM 928 C CA . LYS A 1 114 ? -22.293 0.783 33.439 1.00 97.06 114 LYS A CA 1
ATOM 929 C C . LYS A 1 114 ? -23.070 -0.415 33.981 1.00 97.06 114 LYS A C 1
ATOM 931 O O . LYS A 1 114 ? -23.792 -0.243 34.954 1.00 97.06 114 LYS A O 1
ATOM 936 N N . VAL A 1 115 ? -22.922 -1.587 33.364 1.00 97.38 115 VAL A N 1
ATOM 937 C CA . VAL A 1 115 ? -23.527 -2.840 33.837 1.00 97.38 115 VAL A CA 1
ATOM 938 C C . VAL A 1 115 ? -22.997 -3.188 35.226 1.00 97.38 115 VAL A C 1
ATOM 940 O O . VAL A 1 115 ? -23.807 -3.307 36.134 1.00 97.38 115 VAL A O 1
ATOM 943 N N . GLU A 1 116 ? -21.677 -3.196 35.423 1.00 96.12 116 GLU A N 1
ATOM 944 C CA . GLU A 1 116 ? -21.045 -3.461 36.727 1.00 96.12 116 GLU A CA 1
ATOM 945 C C . GLU A 1 116 ? -21.576 -2.530 37.826 1.00 96.12 116 GLU A C 1
ATOM 947 O O . GLU A 1 116 ? -21.947 -2.979 38.903 1.00 96.12 116 GLU A O 1
ATOM 952 N N . ARG A 1 117 ? -21.683 -1.222 37.551 1.00 95.56 117 ARG A N 1
ATOM 953 C CA . ARG A 1 117 ? -22.244 -0.263 38.521 1.00 95.56 117 ARG A CA 1
ATOM 954 C C . ARG A 1 117 ? -23.697 -0.563 38.867 1.00 95.56 117 ARG A C 1
ATOM 956 O O . ARG A 1 117 ? -24.069 -0.473 40.024 1.00 95.56 117 ARG A O 1
AT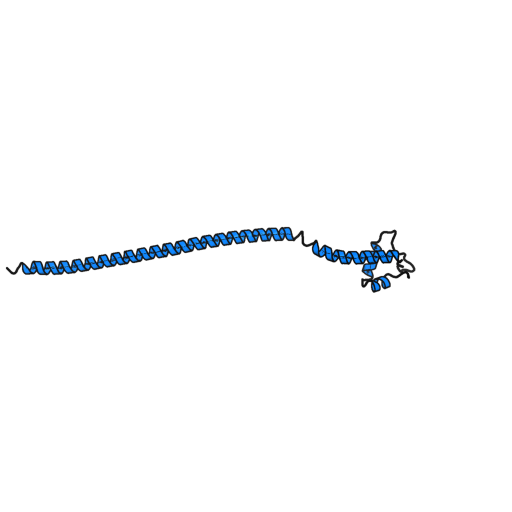OM 963 N N . LEU A 1 118 ? -24.512 -0.905 37.870 1.00 95.56 118 LEU A N 1
ATOM 964 C CA . LEU A 1 118 ? -25.916 -1.248 38.094 1.00 95.56 118 LEU A CA 1
ATOM 965 C C . LEU A 1 118 ? -26.077 -2.568 38.853 1.00 95.56 118 LEU A C 1
ATOM 967 O O . LEU A 1 118 ? -27.067 -2.731 39.557 1.00 95.56 118 LEU A O 1
ATOM 971 N N . GLU A 1 119 ? -25.155 -3.513 38.678 1.00 94.62 119 GLU A N 1
ATOM 972 C CA . GLU A 1 119 ? -25.114 -4.758 39.447 1.00 94.62 119 GLU A CA 1
ATOM 973 C C . GLU A 1 119 ? -24.742 -4.473 40.905 1.00 94.62 119 GLU A C 1
ATOM 975 O O . GLU A 1 119 ? -25.495 -4.862 41.792 1.00 94.62 119 GLU A O 1
ATOM 980 N N . MET A 1 120 ? -23.696 -3.676 41.151 1.00 92.69 120 MET A N 1
ATOM 981 C CA . MET A 1 120 ? -23.326 -3.232 42.502 1.00 92.69 120 MET A CA 1
ATOM 982 C C . MET A 1 120 ? -24.456 -2.457 43.197 1.00 92.69 120 MET A C 1
ATOM 984 O O . MET A 1 120 ? -24.799 -2.756 44.335 1.00 92.69 120 MET A O 1
ATOM 988 N N . ASP A 1 121 ? -25.085 -1.500 42.504 1.00 91.94 121 ASP A N 1
ATOM 989 C CA . ASP A 1 121 ? -26.193 -0.710 43.059 1.00 91.94 121 ASP A CA 1
ATOM 990 C C . ASP A 1 121 ? -27.392 -1.600 43.447 1.00 91.94 121 ASP A C 1
ATOM 992 O O . ASP A 1 121 ? -28.129 -1.280 44.382 1.00 91.94 121 ASP A O 1
ATOM 996 N N . LYS A 1 122 ? -27.621 -2.704 42.720 1.00 90.31 122 LYS A N 1
ATOM 997 C CA . LYS A 1 122 ? -28.667 -3.683 43.049 1.00 90.31 122 LYS A CA 1
ATOM 998 C C . LYS A 1 122 ? -28.283 -4.542 44.245 1.00 90.31 122 LYS A C 1
ATOM 1000 O O . LYS A 1 122 ? -29.125 -4.717 45.119 1.00 90.31 122 LYS A O 1
ATOM 1005 N N . GLU A 1 123 ? -27.047 -5.034 44.299 1.00 88.12 123 GLU A N 1
ATOM 1006 C CA . GLU A 1 123 ? -26.535 -5.797 45.445 1.00 88.12 123 GLU A CA 1
ATOM 1007 C C . GLU A 1 123 ? -26.627 -4.967 46.737 1.00 88.12 123 GLU A C 1
ATOM 1009 O O . GLU A 1 123 ? -27.184 -5.430 47.728 1.00 88.12 123 GLU A O 1
ATOM 1014 N N . ASP A 1 124 ? -26.217 -3.694 46.706 1.00 86.62 124 ASP A N 1
ATOM 1015 C CA . ASP A 1 124 ? -26.327 -2.780 47.852 1.00 86.62 124 ASP A CA 1
ATOM 1016 C C . ASP A 1 124 ? -27.793 -2.537 48.284 1.00 86.62 124 ASP A C 1
ATOM 1018 O O . ASP A 1 124 ? -28.111 -2.412 49.478 1.00 86.62 124 ASP A O 1
ATOM 1022 N N . GLN A 1 125 ? -28.721 -2.464 47.322 1.00 83.19 125 GLN A N 1
ATOM 1023 C CA . GLN A 1 125 ? -30.156 -2.355 47.603 1.00 83.19 125 GLN A CA 1
ATOM 1024 C C . GLN A 1 125 ? -30.722 -3.635 48.225 1.00 83.19 125 GLN A C 1
ATOM 1026 O O . GLN A 1 125 ? -31.503 -3.555 49.172 1.00 83.19 125 GLN A O 1
ATOM 1031 N N . GLU A 1 126 ? -30.331 -4.808 47.736 1.00 83.31 126 GLU A N 1
ATOM 1032 C CA . GLU A 1 126 ? -30.750 -6.092 48.303 1.00 83.31 126 GLU A CA 1
ATOM 1033 C C . GLU A 1 126 ? -30.218 -6.258 49.737 1.00 83.31 126 GLU A C 1
ATOM 1035 O O . GLU A 1 126 ? -31.007 -6.497 50.655 1.00 83.31 126 GLU A O 1
ATOM 1040 N N . ASP A 1 127 ? -28.936 -5.968 49.969 1.00 80.75 127 ASP A N 1
ATOM 1041 C CA . ASP A 1 127 ? -28.293 -5.992 51.288 1.00 80.75 127 ASP A CA 1
ATOM 1042 C C . ASP A 1 127 ? -28.968 -5.056 52.304 1.00 80.75 127 ASP A C 1
ATOM 1044 O O . ASP A 1 127 ? -29.123 -5.377 53.490 1.00 80.75 127 ASP A O 1
ATOM 1048 N N . SER A 1 128 ? -29.333 -3.847 51.870 1.00 79.25 128 SER A N 1
ATOM 1049 C CA . SER A 1 128 ? -30.009 -2.875 52.734 1.00 79.25 128 SER A CA 1
ATOM 1050 C C . SER A 1 128 ? -31.440 -3.305 53.065 1.00 79.25 128 SER A C 1
ATOM 1052 O O . SER A 1 128 ? -31.842 -3.210 54.230 1.00 79.25 128 SER A O 1
ATOM 1054 N N . LEU A 1 129 ? -32.176 -3.859 52.096 1.00 77.25 129 LEU A N 1
ATOM 1055 C CA . LEU A 1 129 ? -33.510 -4.428 52.307 1.00 77.25 129 LEU A CA 1
ATOM 1056 C C . LEU A 1 129 ? -33.481 -5.638 53.253 1.00 77.25 129 LEU A C 1
ATOM 1058 O O . LEU A 1 129 ? -34.378 -5.779 54.088 1.00 77.25 129 LEU A O 1
ATOM 1062 N N . GLU A 1 130 ? -32.468 -6.500 53.167 1.00 76.12 130 GLU A N 1
ATOM 1063 C CA . GLU A 1 130 ? -32.287 -7.621 54.097 1.00 76.12 130 GLU A CA 1
ATOM 1064 C C . GLU A 1 130 ? -32.002 -7.132 55.523 1.00 76.12 130 GLU A C 1
ATOM 1066 O O . GLU A 1 130 ? -32.696 -7.527 56.465 1.00 76.12 130 GLU A O 1
ATOM 1071 N N . LYS A 1 131 ? -31.080 -6.173 55.688 1.00 76.25 131 LYS A N 1
ATOM 1072 C CA . LYS A 1 131 ? -30.767 -5.570 56.997 1.00 76.25 131 LYS A CA 1
ATOM 1073 C C . LYS A 1 131 ? -31.973 -4.860 57.622 1.00 76.25 131 LYS A C 1
ATOM 1075 O O . LYS A 1 131 ? -32.128 -4.890 58.845 1.00 76.25 131 LYS A O 1
ATOM 1080 N N . GLU A 1 132 ? -32.829 -4.206 56.836 1.00 72.12 132 GLU A N 1
ATOM 1081 C CA . GLU A 1 132 ? -34.065 -3.599 57.355 1.00 72.12 132 GLU A CA 1
ATOM 1082 C C . GLU A 1 132 ? -35.115 -4.640 57.766 1.00 72.12 132 GLU A C 1
ATOM 1084 O O . GLU A 1 132 ? -35.764 -4.489 58.812 1.00 72.12 132 GLU A O 1
ATOM 1089 N N . LYS A 1 133 ? -35.264 -5.730 57.004 1.00 72.31 133 LYS A N 1
ATOM 1090 C CA . LYS A 1 133 ? -36.151 -6.844 57.373 1.00 72.31 133 LYS A CA 1
ATOM 1091 C C . LYS A 1 133 ? -35.715 -7.492 58.687 1.00 72.31 133 LYS A C 1
ATOM 1093 O O . LYS A 1 133 ? -36.552 -7.679 59.567 1.00 72.31 133 LYS A O 1
ATOM 1098 N N . GLU A 1 134 ? -34.424 -7.757 58.873 1.00 74.44 134 GLU A N 1
ATOM 1099 C CA . GLU A 1 134 ? -33.907 -8.326 60.125 1.00 74.44 134 GLU A CA 1
ATOM 1100 C C . GLU A 1 134 ? -34.100 -7.384 61.327 1.00 74.44 134 GLU A C 1
ATOM 1102 O O . GLU A 1 134 ? -34.566 -7.804 62.393 1.00 74.44 134 GLU A O 1
ATOM 1107 N N . LYS A 1 135 ? -33.802 -6.086 61.163 1.00 73.62 135 LYS A N 1
ATOM 1108 C CA . LYS A 1 135 ? -33.973 -5.085 62.232 1.00 73.62 135 LYS A CA 1
ATOM 1109 C C . LYS A 1 135 ? -35.436 -4.902 62.631 1.00 73.62 135 LYS A C 1
ATOM 1111 O O . LYS A 1 135 ? -35.731 -4.823 63.825 1.00 73.62 135 LYS A O 1
ATOM 1116 N N . SER A 1 136 ? -36.351 -4.842 61.663 1.00 72.62 136 SER A N 1
ATOM 1117 C CA . SER A 1 136 ? -37.784 -4.690 61.938 1.00 72.62 136 SER A CA 1
ATOM 1118 C C . SER A 1 136 ? -38.366 -5.930 62.623 1.00 72.62 136 SER A C 1
ATOM 1120 O O . SER A 1 136 ? -39.068 -5.782 63.623 1.00 72.62 136 SER A O 1
ATOM 1122 N N . GLN A 1 137 ? -37.998 -7.145 62.198 1.00 72.25 137 GLN A N 1
ATOM 1123 C CA . GLN A 1 137 ? -38.381 -8.399 62.869 1.00 72.25 137 GLN A CA 1
ATOM 1124 C C . GLN A 1 137 ? -37.958 -8.412 64.352 1.00 72.25 137 GLN A C 1
ATOM 1126 O O . GLN A 1 137 ? -38.775 -8.683 65.236 1.00 72.25 137 GLN A O 1
ATOM 1131 N N . GLY A 1 138 ? -36.705 -8.043 64.648 1.00 74.56 138 GLY A N 1
ATOM 1132 C CA . GLY A 1 138 ? -36.201 -7.950 66.023 1.00 74.56 138 GLY A CA 1
ATOM 1133 C C . GLY A 1 138 ? -36.857 -6.838 66.854 1.00 74.56 138 GLY A C 1
ATOM 1134 O O . GLY A 1 138 ? -37.045 -6.992 68.064 1.00 74.56 138 GLY A O 1
ATOM 1135 N N . PHE A 1 139 ? -37.239 -5.729 66.217 1.00 76.62 139 PHE A N 1
ATOM 1136 C CA . PHE A 1 139 ? -37.943 -4.623 66.865 1.00 76.62 139 PHE A CA 1
ATOM 1137 C C . PHE A 1 139 ? -39.389 -4.996 67.228 1.00 76.62 139 PHE A C 1
ATOM 1139 O O . PHE A 1 139 ? -39.802 -4.785 68.370 1.00 76.62 139 PHE A O 1
ATOM 1146 N N . PHE A 1 140 ? -40.138 -5.622 66.313 1.00 77.00 140 PHE A N 1
ATOM 1147 C CA . PHE A 1 140 ? -41.505 -6.078 66.581 1.00 77.00 140 PHE A CA 1
ATOM 1148 C C . PHE A 1 140 ? -41.542 -7.161 67.665 1.00 77.00 140 PHE A C 1
ATOM 1150 O O . PHE A 1 140 ? -42.343 -7.055 68.592 1.00 77.00 140 PHE A O 1
ATOM 1157 N N . ALA A 1 141 ? -40.638 -8.145 67.629 1.00 76.06 141 ALA A N 1
ATOM 1158 C CA . ALA A 1 141 ? -40.584 -9.197 68.649 1.00 76.06 141 ALA A CA 1
ATOM 1159 C C . ALA A 1 141 ? -40.381 -8.636 70.072 1.00 76.06 141 ALA A C 1
ATOM 1161 O O . ALA A 1 141 ? -41.015 -9.085 71.026 1.00 76.06 141 ALA A O 1
ATOM 1162 N N . ARG A 1 142 ? -39.533 -7.609 70.222 1.00 77.25 142 ARG A N 1
ATOM 1163 C CA . ARG A 1 142 ? -39.316 -6.925 71.509 1.00 77.25 142 ARG A CA 1
ATOM 1164 C C . ARG A 1 142 ? -40.505 -6.055 71.917 1.00 77.25 142 ARG A C 1
ATOM 1166 O O . ARG A 1 142 ? -40.830 -6.000 73.099 1.00 77.25 142 ARG A O 1
ATOM 1173 N N . PHE A 1 143 ? -41.154 -5.396 70.959 1.00 76.88 143 PHE A N 1
ATOM 1174 C CA . PHE A 1 143 ? -42.298 -4.522 71.213 1.00 76.88 143 PHE A CA 1
ATOM 1175 C C . PHE A 1 143 ? -43.554 -5.296 71.646 1.00 76.88 143 PHE A C 1
ATOM 1177 O O . PHE A 1 143 ? -44.230 -4.884 72.587 1.00 76.88 143 PHE A O 1
ATOM 1184 N N . PHE A 1 144 ? -43.849 -6.439 71.018 1.00 74.50 144 PHE A N 1
ATOM 1185 C CA . PHE A 1 144 ? -45.017 -7.255 71.368 1.00 74.50 144 PHE A CA 1
ATOM 1186 C C . PHE A 1 144 ? -44.827 -8.035 72.680 1.00 74.50 144 PHE A C 1
ATOM 1188 O O . PHE A 1 144 ? -45.733 -8.032 73.511 1.00 74.50 144 PHE A O 1
ATOM 1195 N N . ASN A 1 145 ? -43.636 -8.585 72.948 1.00 69.00 145 ASN A N 1
ATOM 1196 C CA . ASN A 1 145 ? -43.366 -9.307 74.203 1.00 69.00 145 ASN A CA 1
ATOM 1197 C C . ASN A 1 145 ? -43.409 -8.421 75.459 1.00 69.00 145 ASN A C 1
ATOM 1199 O O . ASN A 1 145 ? -43.600 -8.926 76.563 1.00 69.00 145 ASN A O 1
ATOM 1203 N N . ASN A 1 146 ? -43.222 -7.106 75.321 1.00 64.94 146 ASN A N 1
ATOM 1204 C CA . ASN A 1 146 ? -43.265 -6.182 76.456 1.00 64.94 146 ASN A CA 1
ATOM 1205 C C . ASN A 1 146 ? -44.695 -5.727 76.806 1.00 64.94 146 ASN A C 1
ATOM 1207 O O . ASN A 1 146 ? -44.902 -5.084 77.831 1.00 64.94 146 ASN A O 1
ATOM 1211 N N . LYS A 1 147 ? -45.685 -6.050 75.961 1.00 60.50 147 LYS A N 1
ATOM 1212 C CA . LYS A 1 147 ? -47.089 -5.656 76.146 1.00 60.50 147 LYS A CA 1
ATOM 1213 C C . LYS A 1 147 ? -47.904 -6.679 76.945 1.00 60.50 147 LYS A C 1
ATOM 1215 O O . LYS A 1 147 ? -48.946 -6.323 77.474 1.00 60.50 147 LYS A O 1
ATOM 1220 N N . GLU A 1 148 ? -47.417 -7.914 77.069 1.00 59.34 148 GLU A N 1
ATOM 1221 C CA . GLU A 1 148 ? -48.080 -8.994 77.822 1.00 59.34 148 GLU A CA 1
ATOM 1222 C C . GLU A 1 148 ? -47.691 -9.052 79.313 1.00 59.34 148 GLU A C 1
ATOM 1224 O O . GLU A 1 148 ? -48.163 -9.923 80.037 1.00 59.34 148 GLU A O 1
ATOM 1229 N N . LYS A 1 149 ? -46.825 -8.146 79.795 1.00 57.91 149 LYS A N 1
ATOM 1230 C CA . LYS A 1 149 ? -46.304 -8.157 81.178 1.00 57.91 149 LYS A CA 1
ATOM 1231 C C . LYS A 1 149 ? -46.824 -7.043 82.102 1.00 57.91 149 LYS A C 1
ATOM 1233 O O . LYS A 1 149 ? -46.242 -6.861 83.169 1.00 57.91 149 LYS A O 1
ATOM 1238 N N . ASN A 1 150 ? -47.896 -6.340 81.733 1.00 46.12 150 ASN A N 1
ATOM 1239 C CA . ASN A 1 150 ? -48.572 -5.367 82.605 1.00 46.12 150 ASN A CA 1
ATOM 1240 C C . ASN A 1 150 ? -50.009 -5.786 82.899 1.00 46.12 150 ASN A C 1
ATOM 1242 O O . ASN A 1 150 ? -50.729 -6.079 81.918 1.00 46.12 150 ASN A O 1
#